Protein AF-A0A4Q3RKH5-F1 (afdb_monomer_lite)

Foldseek 3Di:
DDVVVVVVVVVVVVPPPPPPDLDFCQNVVQQAAKAKAFEEEPCAGDFQKWKDLVPDIDTAHNRRMDI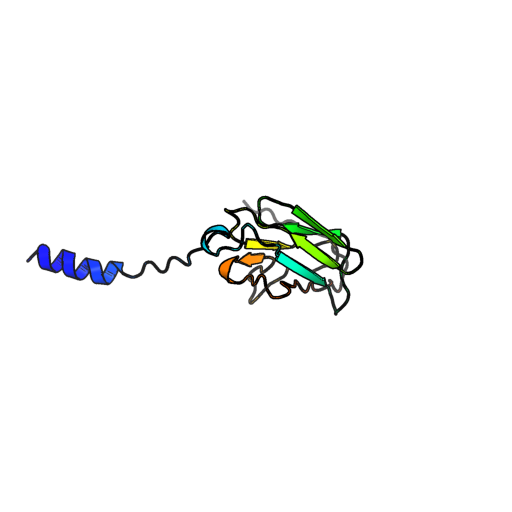DRHHRGRQKIFTDADWQWDFDDDPNHGDRIDTSVRGDRVDHPYHYIYGDPDGDPDDDDDDDD

Structure (mmCIF, N/CA/C/O backbone):
data_AF-A0A4Q3RKH5-F1
#
_entry.id   AF-A0A4Q3RKH5-F1
#
loop_
_atom_site.group_PDB
_atom_site.id
_atom_site.type_symbol
_atom_site.label_atom_id
_atom_site.label_alt_id
_atom_site.label_comp_id
_atom_site.label_asym_id
_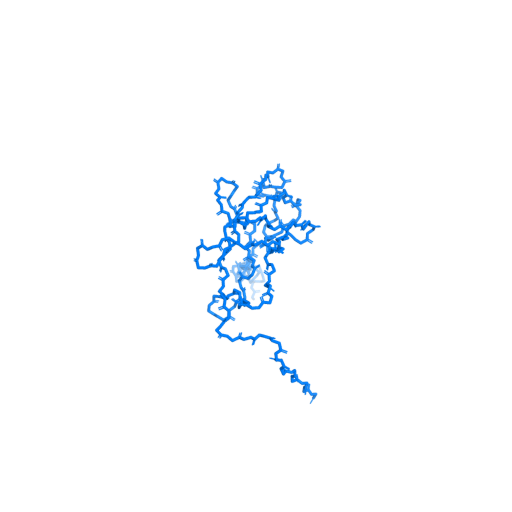atom_site.label_entity_id
_atom_site.label_seq_id
_atom_site.pdbx_PDB_ins_code
_atom_site.Cartn_x
_atom_site.Cartn_y
_atom_site.Cartn_z
_atom_site.occupancy
_atom_site.B_iso_or_equiv
_atom_site.auth_seq_id
_atom_site.auth_comp_id
_atom_site.auth_asym_id
_atom_site.auth_atom_id
_atom_site.pdbx_PDB_model_num
ATOM 1 N N . MET A 1 1 ? -8.324 8.980 -57.885 1.00 54.09 1 MET A N 1
ATOM 2 C CA . MET A 1 1 ? -7.985 9.160 -56.451 1.00 54.09 1 MET A CA 1
ATOM 3 C C . MET A 1 1 ? -6.604 8.574 -56.163 1.00 54.09 1 MET A C 1
ATOM 5 O O . MET A 1 1 ? -6.360 7.418 -56.488 1.00 54.09 1 MET A O 1
ATOM 9 N N . GLN A 1 2 ? -5.675 9.365 -55.615 1.00 62.34 2 GLN A N 1
ATOM 10 C CA . GLN A 1 2 ? -4.281 8.953 -55.390 1.00 62.34 2 GLN A CA 1
ATOM 11 C C . GLN A 1 2 ? -4.134 8.189 -54.063 1.00 62.34 2 GLN A C 1
ATOM 13 O O . GLN A 1 2 ? -3.967 8.795 -53.007 1.00 62.34 2 GLN A O 1
ATOM 18 N N . ARG A 1 3 ? -4.151 6.848 -54.126 1.00 76.06 3 ARG A N 1
ATOM 19 C CA . ARG A 1 3 ? -4.027 5.933 -52.966 1.00 76.06 3 ARG A CA 1
ATOM 20 C C . ARG A 1 3 ? -2.824 6.239 -52.057 1.00 76.06 3 ARG A C 1
ATOM 22 O O . ARG A 1 3 ? -2.909 6.048 -50.851 1.00 76.06 3 ARG A O 1
ATOM 29 N N . ARG A 1 4 ? -1.731 6.780 -52.612 1.00 74.75 4 ARG A N 1
ATOM 30 C CA . ARG A 1 4 ? -0.547 7.204 -51.840 1.00 74.75 4 ARG A CA 1
ATOM 31 C C . ARG A 1 4 ? -0.826 8.390 -50.910 1.00 74.75 4 ARG A C 1
ATOM 33 O O . ARG A 1 4 ? -0.413 8.350 -49.760 1.00 74.75 4 ARG A O 1
ATOM 40 N N . LYS A 1 5 ? -1.580 9.396 -51.367 1.00 69.69 5 LYS A N 1
ATOM 41 C CA . LYS A 1 5 ? -1.965 10.548 -50.531 1.00 69.69 5 LYS A CA 1
ATOM 42 C C . LYS A 1 5 ? -2.997 10.163 -49.465 1.00 69.69 5 LYS A C 1
ATOM 44 O O . LYS A 1 5 ? -2.983 10.716 -48.371 1.00 69.69 5 LYS A O 1
ATOM 49 N N . PHE A 1 6 ? -3.848 9.177 -49.759 1.00 69.88 6 PHE A N 1
ATOM 50 C CA . PHE A 1 6 ? -4.798 8.616 -48.793 1.00 69.88 6 PHE A CA 1
ATOM 51 C C . PHE A 1 6 ? -4.089 7.890 -47.636 1.00 69.88 6 PHE A C 1
ATOM 53 O O . PHE A 1 6 ? -4.378 8.161 -46.481 1.00 69.88 6 PHE A O 1
ATOM 60 N N . LEU A 1 7 ? -3.093 7.040 -47.916 1.00 71.12 7 LEU A N 1
ATOM 61 C CA . LEU A 1 7 ? -2.324 6.374 -46.854 1.00 71.12 7 LEU A CA 1
ATOM 62 C C . LEU A 1 7 ? -1.442 7.350 -46.055 1.00 71.12 7 LEU A C 1
ATOM 64 O O . LEU A 1 7 ? -1.333 7.216 -44.840 1.00 71.12 7 LEU A O 1
ATOM 68 N N . GLN A 1 8 ? -0.862 8.363 -46.709 1.00 60.84 8 GLN A N 1
ATOM 69 C CA . GLN A 1 8 ? -0.100 9.415 -46.020 1.00 60.84 8 GLN A CA 1
ATOM 70 C C . GLN A 1 8 ? -0.975 10.271 -45.091 1.00 60.84 8 GLN A C 1
ATOM 72 O O . GLN A 1 8 ? -0.523 10.645 -44.014 1.00 60.84 8 GLN A O 1
ATOM 77 N N . SER A 1 9 ? -2.222 10.561 -45.475 1.00 60.59 9 SER A N 1
ATOM 78 C CA . SER A 1 9 ? -3.174 11.284 -44.614 1.00 60.59 9 SER A CA 1
ATOM 79 C C . SER A 1 9 ? -3.758 10.403 -43.506 1.00 60.59 9 SER A C 1
ATOM 81 O O . SER A 1 9 ? -4.001 10.897 -42.408 1.00 60.59 9 SER A O 1
ATOM 83 N N . LEU A 1 10 ? -3.904 9.094 -43.738 1.00 61.69 10 LEU A N 1
ATOM 84 C CA . LEU A 1 10 ? -4.350 8.146 -42.716 1.00 61.69 10 LEU A CA 1
ATOM 85 C C . LEU A 1 10 ? -3.316 7.977 -41.587 1.00 61.69 10 LEU A C 1
ATOM 87 O O . LEU A 1 10 ? -3.710 7.875 -40.431 1.00 61.69 10 LEU A O 1
ATOM 91 N N . ALA A 1 11 ? -2.014 8.045 -41.891 1.00 58.56 11 ALA A N 1
ATOM 92 C CA . ALA A 1 11 ? -0.938 7.975 -40.893 1.00 58.56 11 ALA A CA 1
ATOM 93 C C . ALA A 1 11 ? -0.992 9.109 -39.845 1.00 58.56 11 ALA A C 1
ATOM 95 O O . ALA A 1 11 ? -0.662 8.887 -38.681 1.00 58.56 11 ALA A O 1
ATOM 96 N N . TRP A 1 12 ? -1.451 10.303 -40.238 1.00 58.88 12 TRP A N 1
ATOM 97 C CA . TRP A 1 12 ? -1.672 11.431 -39.322 1.00 58.88 12 TRP A CA 1
ATOM 98 C C . TRP A 1 12 ? -2.938 11.266 -38.470 1.00 58.88 12 TRP A C 1
ATOM 100 O O . TRP A 1 12 ? -2.968 11.719 -37.330 1.00 58.88 12 TRP A O 1
ATOM 110 N N . LEU A 1 13 ? -3.959 10.575 -38.987 1.00 57.62 13 LEU A N 1
ATOM 111 C CA . LEU A 1 13 ? -5.198 10.275 -38.257 1.00 57.62 13 LEU A CA 1
ATOM 112 C C . LEU A 1 13 ? -5.047 9.096 -37.281 1.00 57.62 13 LEU A C 1
ATOM 114 O O . LEU A 1 13 ? -5.731 9.057 -36.264 1.00 57.62 13 LEU A O 1
ATOM 118 N N . THR A 1 14 ? -4.119 8.166 -37.530 1.00 55.62 14 THR A N 1
ATOM 119 C CA . THR A 1 14 ? -3.803 7.047 -36.619 1.00 55.62 14 THR A CA 1
ATOM 120 C C . THR A 1 14 ? -2.768 7.390 -35.541 1.00 55.62 14 THR A C 1
ATOM 122 O O . THR A 1 14 ? -2.452 6.543 -34.711 1.00 55.62 14 THR A O 1
ATOM 125 N N . GLY A 1 15 ? -2.237 8.619 -35.522 1.00 54.66 15 GLY A N 1
ATOM 126 C CA . GLY A 1 15 ? -1.244 9.089 -34.542 1.00 54.66 15 GLY A CA 1
ATOM 127 C C . GLY A 1 15 ? -1.768 9.259 -33.107 1.00 54.66 15 GLY A C 1
ATOM 128 O O . GLY A 1 15 ? -1.035 9.722 -32.239 1.00 54.66 15 GLY A O 1
ATOM 129 N N . GLY A 1 16 ? -3.024 8.896 -32.845 1.00 56.50 16 GLY A N 1
ATOM 130 C CA . GLY A 1 16 ? -3.683 8.996 -31.545 1.00 56.50 16 GLY A CA 1
ATOM 131 C C . GLY A 1 16 ? -3.713 7.683 -30.766 1.00 56.50 16 GLY A C 1
ATOM 132 O O . GLY A 1 16 ? -4.767 7.314 -30.261 1.00 56.50 16 GLY A O 1
ATOM 133 N N . LEU A 1 17 ? -2.598 6.957 -30.654 1.00 54.00 17 LEU A N 1
ATOM 134 C CA . LEU A 1 17 ? -2.495 5.903 -29.642 1.00 54.00 17 LEU A CA 1
ATOM 135 C C . LEU A 1 17 ? -1.921 6.527 -28.361 1.00 54.00 17 LEU A C 1
ATOM 137 O O . LEU A 1 17 ? -0.721 6.456 -28.103 1.00 54.00 17 LEU A O 1
ATOM 141 N N . PHE A 1 18 ? -2.776 7.159 -27.551 1.00 52.81 18 PHE A N 1
ATOM 142 C CA . PHE A 1 18 ? -2.429 7.513 -26.170 1.00 52.81 18 PHE A CA 1
ATOM 143 C C . PHE A 1 18 ? -2.380 6.229 -25.333 1.00 52.81 18 PHE A C 1
ATOM 145 O O . PHE A 1 18 ? -3.264 5.952 -24.529 1.00 52.81 18 PHE A O 1
ATOM 152 N N . ILE A 1 19 ? -1.357 5.401 -25.543 1.00 54.47 19 ILE A N 1
ATOM 153 C CA . ILE A 1 19 ? -1.061 4.308 -24.620 1.00 54.47 19 ILE A CA 1
ATOM 154 C C . ILE A 1 19 ? -0.525 4.972 -23.357 1.00 54.47 19 ILE A C 1
ATOM 156 O O . ILE A 1 19 ? 0.624 5.418 -23.328 1.00 54.47 19 ILE A O 1
ATOM 160 N N . THR A 1 20 ? -1.343 5.073 -22.311 1.00 55.75 20 THR A N 1
ATOM 161 C CA . THR A 1 20 ? -0.832 5.318 -20.961 1.00 55.75 20 THR A CA 1
ATOM 162 C C . THR A 1 20 ? 0.043 4.116 -20.614 1.00 55.75 20 THR A C 1
ATOM 164 O O . THR A 1 20 ? -0.450 3.069 -20.204 1.00 55.75 20 THR A O 1
ATOM 167 N N . ARG A 1 21 ? 1.344 4.204 -20.909 1.00 66.62 21 ARG A N 1
ATOM 168 C CA . ARG A 1 21 ? 2.271 3.093 -20.702 1.00 66.62 21 ARG A CA 1
ATOM 169 C C . ARG A 1 21 ? 2.463 2.885 -19.205 1.00 66.62 21 ARG A C 1
ATOM 171 O O . ARG A 1 21 ? 3.207 3.633 -18.581 1.00 66.62 21 ARG A O 1
ATOM 178 N N . CYS A 1 22 ? 1.842 1.846 -18.653 1.00 79.31 22 CYS A N 1
ATOM 179 C CA . CYS A 1 22 ? 2.293 1.254 -17.399 1.00 79.31 22 CYS A CA 1
ATOM 180 C C . CYS A 1 22 ? 3.735 0.777 -17.613 1.00 79.31 22 CYS A C 1
ATOM 182 O O . CYS A 1 22 ? 3.975 -0.187 -18.340 1.00 79.31 22 CYS A O 1
ATOM 184 N N . THR A 1 23 ? 4.696 1.514 -17.060 1.00 87.25 23 THR A N 1
ATOM 185 C CA . THR A 1 23 ? 6.123 1.238 -17.255 1.00 87.25 23 THR A CA 1
ATOM 186 C C . THR A 1 23 ? 6.617 0.346 -16.113 1.00 87.25 23 THR A C 1
ATOM 188 O O . THR A 1 23 ? 6.400 0.705 -14.953 1.00 87.25 23 THR A O 1
ATOM 191 N N . PRO A 1 24 ? 7.247 -0.810 -16.399 1.00 92.62 24 PRO A N 1
ATOM 192 C CA . PRO A 1 24 ? 7.700 -1.726 -15.358 1.00 92.62 24 PRO A CA 1
ATOM 193 C C . PRO A 1 24 ? 8.867 -1.136 -14.558 1.00 92.62 24 PRO A C 1
ATOM 195 O O . PRO A 1 24 ? 9.647 -0.329 -15.074 1.00 92.62 24 PRO A O 1
ATOM 198 N N . ALA A 1 25 ? 9.026 -1.582 -13.312 1.00 90.44 25 ALA A N 1
ATOM 199 C CA . ALA A 1 25 ? 10.037 -1.100 -12.374 1.00 90.44 25 ALA A CA 1
ATOM 200 C C . ALA A 1 25 ? 11.464 -1.175 -12.941 1.00 90.44 25 ALA A C 1
ATOM 202 O O . ALA A 1 25 ? 12.263 -0.264 -12.717 1.00 90.44 25 ALA A O 1
ATOM 203 N N . LYS A 1 26 ? 11.783 -2.207 -13.732 1.00 93.56 26 LYS A N 1
ATOM 204 C CA . LYS A 1 26 ? 13.085 -2.340 -14.403 1.00 93.56 26 LYS A CA 1
ATOM 205 C C . LYS A 1 26 ? 13.368 -1.202 -15.378 1.00 93.56 26 LYS A C 1
ATOM 207 O O . LYS A 1 26 ? 14.471 -0.668 -15.385 1.00 93.56 26 LYS A O 1
ATOM 212 N N . ALA A 1 27 ? 12.384 -0.809 -16.185 1.00 89.12 27 ALA A N 1
ATOM 213 C CA . ALA A 1 27 ? 12.549 0.269 -17.162 1.00 89.12 27 ALA A CA 1
ATOM 214 C C . ALA A 1 27 ? 12.725 1.647 -16.495 1.00 89.12 27 ALA A C 1
ATOM 216 O O . ALA A 1 27 ? 13.255 2.566 -17.113 1.00 89.12 27 ALA A O 1
ATOM 217 N N . LEU A 1 28 ? 12.322 1.769 -15.229 1.00 87.94 28 LEU A N 1
ATOM 218 C CA . LEU A 1 28 ? 12.488 2.961 -14.397 1.00 87.94 28 LEU A CA 1
ATOM 219 C C . LEU A 1 28 ? 13.720 2.886 -13.476 1.00 87.94 28 LEU A C 1
ATOM 221 O O . LEU A 1 28 ? 13.928 3.789 -12.673 1.00 87.94 28 LEU A O 1
ATOM 225 N N . ASN A 1 29 ? 14.533 1.825 -13.570 1.00 88.38 29 ASN A N 1
ATOM 226 C CA . ASN A 1 29 ? 15.659 1.543 -12.667 1.00 88.38 29 ASN A CA 1
ATOM 227 C C . ASN A 1 29 ? 15.264 1.473 -11.175 1.00 88.38 29 ASN A C 1
ATOM 229 O O . ASN A 1 29 ? 16.063 1.775 -10.289 1.00 88.38 29 ASN A O 1
ATOM 233 N N . ILE A 1 30 ? 14.030 1.053 -10.884 1.00 88.31 30 ILE A N 1
ATOM 234 C CA . ILE A 1 30 ? 13.509 0.890 -9.519 1.00 88.31 30 ILE A CA 1
ATOM 235 C C . ILE A 1 30 ? 13.762 -0.534 -8.997 1.00 88.31 30 ILE A C 1
ATOM 237 O O . ILE A 1 30 ? 14.021 -0.710 -7.812 1.00 88.31 30 ILE A O 1
ATOM 241 N N . SER A 1 31 ? 13.757 -1.551 -9.868 1.00 80.44 31 SER A N 1
ATOM 242 C CA . SER A 1 31 ? 13.687 -2.985 -9.514 1.00 80.44 31 SER A CA 1
ATOM 243 C C . SER A 1 31 ? 14.935 -3.634 -8.886 1.00 80.44 31 SER A C 1
ATOM 245 O O . SER A 1 31 ? 15.158 -4.836 -9.010 1.00 80.44 31 SER A O 1
ATOM 247 N N . GLY A 1 32 ? 15.793 -2.838 -8.266 1.00 87.00 32 GLY A N 1
ATOM 248 C CA . GLY A 1 32 ? 16.924 -3.280 -7.446 1.00 87.00 32 GLY A CA 1
ATOM 249 C C . GLY A 1 32 ? 17.154 -2.363 -6.246 1.00 87.00 32 GLY A C 1
ATOM 250 O O . GLY A 1 32 ? 18.101 -2.554 -5.490 1.00 87.00 32 GLY A O 1
ATOM 251 N N . ASN A 1 33 ? 16.286 -1.366 -6.080 1.00 92.75 33 ASN A N 1
ATOM 252 C CA . ASN A 1 33 ? 16.314 -0.414 -4.995 1.00 92.75 33 ASN A CA 1
ATOM 253 C C . ASN A 1 33 ? 15.144 -0.685 -4.055 1.00 92.75 33 ASN A C 1
ATOM 255 O O . ASN A 1 33 ? 14.064 -1.109 -4.468 1.00 92.75 33 ASN A O 1
ATOM 259 N N . THR A 1 34 ? 15.354 -0.398 -2.780 1.00 96.19 34 THR A N 1
ATOM 260 C CA . THR A 1 34 ? 14.321 -0.557 -1.766 1.00 96.19 34 THR A CA 1
ATOM 261 C C . THR A 1 34 ? 13.337 0.604 -1.827 1.00 96.19 34 THR A C 1
ATOM 263 O O . THR A 1 34 ? 13.714 1.750 -1.588 1.00 96.19 34 THR A O 1
ATOM 266 N N . VAL A 1 35 ? 12.066 0.304 -2.083 1.00 96.50 35 VAL A N 1
ATOM 267 C CA . VAL A 1 35 ? 10.969 1.260 -1.937 1.00 96.50 35 VAL A CA 1
ATOM 268 C C . VAL A 1 35 ? 10.438 1.195 -0.513 1.00 96.50 35 VAL A C 1
ATOM 270 O O . VAL A 1 35 ? 10.158 0.118 0.015 1.00 96.50 35 VAL A O 1
ATOM 273 N N . GLN A 1 36 ? 10.295 2.362 0.106 1.00 97.44 36 GLN A N 1
ATOM 274 C CA . GLN A 1 36 ? 9.840 2.501 1.484 1.00 97.44 36 GLN A CA 1
ATOM 275 C C . GLN A 1 36 ? 8.643 3.440 1.559 1.00 97.44 36 GLN A C 1
ATOM 277 O O . GLN A 1 36 ? 8.445 4.307 0.702 1.00 97.44 36 GLN A O 1
ATOM 282 N N . GLY A 1 37 ? 7.855 3.265 2.608 1.00 97.75 37 GLY A N 1
ATOM 283 C CA . GLY A 1 37 ? 6.734 4.130 2.923 1.00 97.75 37 GLY A CA 1
ATOM 284 C C . GLY A 1 37 ? 6.068 3.717 4.224 1.00 97.75 37 GLY A C 1
ATOM 285 O O . GLY A 1 37 ? 6.473 2.762 4.892 1.00 97.75 37 GLY A O 1
ATOM 286 N N . THR A 1 38 ? 5.022 4.450 4.562 1.00 98.19 38 THR A N 1
ATOM 287 C CA . THR A 1 38 ? 4.186 4.237 5.734 1.00 98.19 38 THR A CA 1
ATOM 288 C C . THR A 1 38 ? 2.736 4.106 5.291 1.00 98.19 38 THR A C 1
ATOM 290 O O . THR A 1 38 ? 2.267 4.855 4.433 1.00 98.19 38 THR A O 1
ATOM 293 N N . VAL A 1 39 ? 2.026 3.150 5.881 1.00 98.25 39 VAL A N 1
ATOM 294 C CA . VAL A 1 39 ? 0.570 3.089 5.844 1.00 98.25 39 VAL A CA 1
ATOM 295 C C . VAL A 1 39 ? 0.044 3.639 7.161 1.00 98.25 39 VAL A C 1
ATOM 297 O O . VAL A 1 39 ? 0.376 3.129 8.236 1.00 98.25 39 VAL A O 1
ATOM 300 N N . SER A 1 40 ? -0.757 4.691 7.084 1.00 97.88 40 SER A N 1
ATOM 301 C CA . SER A 1 40 ? -1.306 5.389 8.243 1.00 97.88 40 SER A CA 1
ATOM 302 C C . SER A 1 40 ? -2.780 5.713 8.063 1.00 97.88 40 SER A C 1
ATOM 304 O O . SER A 1 40 ? -3.315 5.634 6.963 1.00 97.88 40 SER A O 1
ATOM 306 N N . ALA A 1 41 ? -3.438 6.045 9.166 1.00 97.19 41 ALA A N 1
ATOM 307 C CA . ALA A 1 41 ? -4.755 6.652 9.173 1.00 97.19 41 ALA A CA 1
ATOM 308 C C . ALA A 1 41 ? -4.818 7.707 10.272 1.00 97.19 41 ALA A C 1
ATOM 310 O O . ALA A 1 41 ? -4.440 7.441 11.419 1.00 97.19 41 ALA A O 1
ATOM 311 N N . ASN A 1 42 ? -5.289 8.903 9.925 1.00 94.94 42 ASN A N 1
ATOM 312 C CA . ASN A 1 42 ? -5.355 10.059 10.818 1.00 94.94 42 ASN A CA 1
ATOM 313 C C . ASN A 1 42 ? -4.004 10.329 11.512 1.00 94.94 42 ASN A C 1
ATOM 315 O O . ASN A 1 42 ? -3.943 10.603 12.711 1.00 94.94 42 ASN A O 1
ATOM 319 N N . GLY A 1 43 ? -2.901 10.178 10.768 1.00 94.50 43 GLY A N 1
ATOM 320 C CA . GLY A 1 43 ? -1.537 10.370 11.278 1.00 94.50 43 GLY A CA 1
ATOM 321 C C . GLY A 1 43 ? -0.997 9.252 12.184 1.00 94.50 43 GLY A C 1
ATOM 322 O O . GLY A 1 43 ? 0.121 9.365 12.688 1.00 94.50 43 GLY A O 1
ATOM 323 N N . LYS A 1 44 ? -1.742 8.158 12.393 1.00 97.00 44 LYS A N 1
ATOM 324 C CA . LYS A 1 44 ? -1.285 6.982 13.148 1.00 97.00 44 LYS A CA 1
ATOM 325 C C . LYS A 1 44 ? -0.907 5.848 12.199 1.00 97.00 44 LYS A C 1
ATOM 327 O O . LYS A 1 44 ? -1.718 5.426 11.384 1.00 97.00 44 LYS A O 1
ATOM 332 N N . GLY A 1 45 ? 0.306 5.318 12.339 1.00 97.75 45 GLY A N 1
ATOM 333 C CA . GLY A 1 45 ? 0.762 4.160 11.568 1.00 97.75 45 GLY A CA 1
ATOM 334 C C . GLY A 1 45 ? -0.036 2.887 11.865 1.00 97.75 45 GLY A C 1
ATOM 335 O O . GLY A 1 45 ? -0.376 2.615 13.021 1.00 97.75 45 GLY A O 1
ATOM 336 N N . LEU A 1 46 ? -0.315 2.104 10.824 1.00 98.25 46 LEU A N 1
ATOM 337 C CA . LEU A 1 46 ? -1.140 0.899 10.888 1.00 98.25 46 LEU A CA 1
ATOM 338 C C . LEU A 1 46 ? -0.296 -0.362 10.750 1.00 98.25 46 LEU A C 1
ATOM 340 O O . LEU A 1 46 ? 0.379 -0.550 9.745 1.00 98.25 46 LEU A O 1
ATOM 344 N N . LYS A 1 47 ? -0.355 -1.236 11.754 1.00 98.19 47 LYS A N 1
ATOM 345 C CA . LYS A 1 47 ? 0.386 -2.501 11.801 1.00 98.19 47 LYS A CA 1
ATOM 346 C C . LYS A 1 47 ? -0.281 -3.579 10.941 1.00 98.19 47 LYS A C 1
ATOM 348 O O . LYS A 1 47 ? -1.503 -3.628 10.874 1.00 98.19 47 LYS A O 1
ATOM 353 N N . ASP A 1 48 ? 0.536 -4.467 10.374 1.00 98.19 48 ASP A N 1
ATOM 354 C CA . ASP A 1 48 ? 0.128 -5.677 9.648 1.00 98.19 48 ASP A CA 1
ATOM 355 C C . ASP A 1 48 ? -0.750 -5.403 8.409 1.00 98.19 48 ASP A C 1
ATOM 357 O O . ASP A 1 48 ? -1.460 -6.284 7.929 1.00 98.19 48 ASP A O 1
ATOM 361 N N . VAL A 1 49 ? -0.672 -4.192 7.850 1.00 98.38 49 VAL A N 1
ATOM 362 C CA . VAL A 1 49 ? -1.278 -3.866 6.557 1.00 98.38 49 VAL A CA 1
ATOM 363 C C . VAL A 1 49 ? -0.390 -4.404 5.448 1.00 98.38 49 VAL A C 1
ATOM 365 O O . VAL A 1 49 ? 0.832 -4.249 5.482 1.00 98.38 49 VAL A O 1
ATOM 368 N N . ILE A 1 50 ? -1.003 -5.036 4.453 1.00 98.38 50 ILE A N 1
ATOM 369 C CA . ILE A 1 50 ? -0.283 -5.672 3.362 1.00 98.38 50 ILE A CA 1
ATOM 370 C C . ILE A 1 50 ? 0.033 -4.656 2.267 1.00 98.38 50 ILE A C 1
ATOM 372 O O . ILE A 1 50 ? -0.841 -3.929 1.795 1.00 98.38 50 ILE A O 1
ATOM 376 N N . VAL A 1 51 ? 1.291 -4.654 1.832 1.00 98.31 51 VAL A N 1
ATOM 377 C CA . VAL A 1 51 ? 1.774 -3.922 0.664 1.00 98.31 51 VAL A CA 1
ATOM 378 C C . VAL A 1 51 ? 2.379 -4.918 -0.318 1.00 98.31 51 VAL A C 1
ATOM 380 O O . VAL A 1 51 ? 3.154 -5.794 0.066 1.00 98.31 51 VAL A O 1
ATOM 383 N N . SER A 1 52 ? 2.014 -4.804 -1.591 1.00 98.25 52 SER A N 1
ATOM 384 C CA . SER A 1 52 ? 2.458 -5.717 -2.645 1.00 98.25 52 SER A CA 1
ATOM 385 C C . SER A 1 52 ? 2.824 -4.958 -3.909 1.00 98.25 52 SER A C 1
ATOM 387 O O . SER A 1 52 ? 2.300 -3.884 -4.161 1.00 98.25 52 SER A O 1
ATOM 389 N N . ASP A 1 53 ? 3.698 -5.514 -4.734 1.00 97.44 53 ASP A N 1
ATOM 390 C CA . ASP A 1 53 ? 3.984 -5.016 -6.083 1.00 97.44 53 ASP A CA 1
ATOM 391 C C . ASP A 1 53 ? 3.371 -5.906 -7.192 1.00 97.44 53 ASP A C 1
ATOM 393 O O . ASP A 1 53 ? 3.678 -5.751 -8.376 1.00 97.44 53 ASP A O 1
ATOM 397 N N . GLY A 1 54 ? 2.511 -6.856 -6.800 1.00 96.56 54 GLY A N 1
ATOM 398 C CA . GLY A 1 54 ? 1.928 -7.887 -7.664 1.00 96.56 54 GLY A CA 1
ATOM 399 C C . GLY A 1 54 ? 2.745 -9.181 -7.763 1.00 96.56 54 GLY A C 1
ATOM 400 O O . GLY A 1 54 ? 2.239 -10.162 -8.300 1.00 96.56 54 GLY A O 1
ATOM 401 N N . TYR A 1 55 ? 3.969 -9.210 -7.226 1.00 97.62 55 TYR A N 1
ATOM 402 C CA . TYR A 1 55 ? 4.864 -10.377 -7.243 1.00 97.62 55 TYR A CA 1
ATOM 403 C C . TYR A 1 55 ? 5.349 -10.751 -5.838 1.00 97.62 55 TYR A C 1
ATOM 405 O O . TYR A 1 55 ? 5.410 -11.922 -5.475 1.00 97.62 55 TYR A O 1
ATOM 413 N N . SER A 1 56 ? 5.679 -9.739 -5.046 1.00 97.00 56 SER A N 1
ATOM 414 C CA . SER A 1 56 ? 6.153 -9.804 -3.672 1.00 97.00 56 SER A CA 1
ATOM 415 C C . SER A 1 56 ? 5.140 -9.153 -2.737 1.00 97.00 56 SER A C 1
ATOM 417 O O . SER A 1 56 ? 4.327 -8.314 -3.139 1.00 97.00 56 SER A O 1
ATOM 419 N N . VAL A 1 57 ? 5.186 -9.546 -1.466 1.00 98.00 57 VAL A N 1
ATOM 420 C CA . VAL A 1 57 ? 4.248 -9.099 -0.434 1.00 98.00 57 VAL A CA 1
ATOM 421 C C . VAL A 1 57 ? 5.007 -8.843 0.864 1.00 98.00 57 VAL A C 1
ATOM 423 O O . VAL A 1 57 ? 5.820 -9.667 1.278 1.00 98.00 57 VAL A O 1
ATOM 426 N N . VAL A 1 58 ? 4.726 -7.715 1.516 1.00 98.50 58 VAL A N 1
ATOM 427 C CA . VAL A 1 58 ? 5.247 -7.366 2.844 1.00 98.50 58 VAL A CA 1
ATOM 428 C C . VAL A 1 58 ? 4.126 -6.843 3.736 1.00 98.50 58 VAL A C 1
ATOM 430 O O . VAL A 1 58 ? 3.144 -6.286 3.250 1.00 98.50 58 VAL A O 1
ATOM 433 N N . ALA A 1 59 ? 4.279 -7.010 5.047 1.00 98.50 59 ALA A N 1
ATOM 434 C CA . ALA A 1 59 ? 3.377 -6.448 6.046 1.00 98.50 59 ALA A CA 1
ATOM 435 C C . ALA A 1 59 ? 4.034 -5.248 6.740 1.00 98.50 59 ALA A C 1
ATOM 437 O O . ALA A 1 59 ? 5.245 -5.248 6.979 1.00 98.50 59 ALA A O 1
ATOM 438 N N . THR A 1 60 ? 3.244 -4.232 7.076 1.00 98.69 60 THR A N 1
ATOM 439 C CA . THR A 1 60 ? 3.729 -3.059 7.806 1.00 98.69 60 THR A CA 1
ATOM 440 C C . THR A 1 60 ? 4.077 -3.376 9.262 1.00 98.69 60 THR A C 1
ATOM 442 O O . THR A 1 60 ? 3.440 -4.194 9.931 1.00 98.69 60 THR A O 1
ATOM 445 N N . ASP A 1 61 ? 5.088 -2.687 9.793 1.00 98.56 61 ASP A N 1
ATOM 446 C CA . ASP A 1 61 ? 5.509 -2.824 11.186 1.00 98.56 61 ASP A CA 1
ATOM 447 C C . ASP A 1 61 ? 4.555 -2.128 12.184 1.00 98.56 61 ASP A C 1
ATOM 449 O O . ASP A 1 61 ? 3.554 -1.516 11.820 1.00 98.56 61 ASP A O 1
ATOM 453 N N . LYS A 1 62 ? 4.878 -2.174 13.487 1.00 98.00 62 LYS A N 1
ATOM 454 C CA . LYS A 1 62 ? 4.082 -1.527 14.557 1.00 98.00 62 LYS A CA 1
ATOM 455 C C . LYS A 1 62 ? 3.869 -0.016 14.367 1.00 98.00 62 LYS A C 1
ATOM 457 O O . LYS A 1 62 ? 2.976 0.540 14.996 1.00 98.00 62 LYS A O 1
ATOM 462 N N . LYS A 1 63 ? 4.716 0.649 13.579 1.00 97.94 63 LYS A N 1
ATOM 463 C CA . LYS A 1 63 ? 4.647 2.081 13.262 1.00 97.94 63 LYS A CA 1
ATOM 464 C C . LYS A 1 63 ? 4.077 2.330 11.860 1.00 97.94 63 LYS A C 1
ATOM 466 O O . LYS A 1 63 ? 4.106 3.466 11.405 1.00 97.94 63 LYS A O 1
ATOM 471 N N . GLY A 1 64 ? 3.561 1.302 11.189 1.00 98.31 64 GLY A N 1
ATOM 472 C CA . GLY A 1 64 ? 2.981 1.392 9.854 1.00 98.31 64 GLY A CA 1
ATOM 473 C C . GLY A 1 64 ? 3.980 1.381 8.708 1.00 98.31 64 GLY A C 1
ATOM 474 O O . GLY A 1 64 ? 3.575 1.557 7.566 1.00 98.31 64 GLY A O 1
ATOM 475 N N . ARG A 1 65 ? 5.272 1.173 8.963 1.00 98.50 65 ARG A N 1
ATOM 476 C CA . ARG A 1 65 ? 6.290 1.267 7.911 1.00 98.50 65 ARG A CA 1
ATOM 477 C C . ARG A 1 65 ? 6.427 -0.039 7.158 1.00 98.50 65 ARG A C 1
ATOM 479 O O . ARG A 1 65 ? 6.378 -1.109 7.764 1.00 98.50 65 ARG A O 1
ATOM 486 N N . TYR A 1 66 ? 6.674 0.060 5.862 1.00 98.44 66 TYR A N 1
ATOM 487 C CA . TYR A 1 66 ? 7.007 -1.066 5.005 1.00 98.44 66 TYR A CA 1
ATOM 488 C C . TYR A 1 66 ? 8.263 -0.769 4.182 1.00 98.44 66 TYR A C 1
ATOM 490 O O . TYR A 1 66 ? 8.652 0.381 3.970 1.00 98.44 66 TYR A O 1
ATOM 498 N N . SER A 1 67 ? 8.891 -1.840 3.712 1.00 97.75 67 SER A N 1
ATOM 499 C CA . SER A 1 67 ? 10.078 -1.808 2.869 1.00 97.75 67 SER A CA 1
ATOM 500 C C . SER A 1 67 ? 10.014 -2.996 1.918 1.00 97.75 67 SER A C 1
ATOM 502 O O . SER A 1 67 ? 9.828 -4.126 2.370 1.00 97.75 67 SER A O 1
ATOM 504 N N . LEU A 1 68 ? 10.100 -2.746 0.613 1.00 96.69 68 LEU A N 1
ATOM 505 C CA . LEU A 1 68 ? 9.958 -3.760 -0.430 1.00 96.69 68 LEU A CA 1
ATOM 506 C C . LEU A 1 68 ? 10.912 -3.441 -1.583 1.00 96.69 68 LEU A C 1
ATOM 508 O O . LEU A 1 68 ? 10.984 -2.300 -2.031 1.00 96.69 68 LEU A O 1
ATOM 512 N N . VAL A 1 69 ? 11.638 -4.446 -2.074 1.00 97.25 69 VAL A N 1
ATOM 513 C CA . VAL A 1 69 ? 12.418 -4.341 -3.317 1.00 97.25 69 VAL A CA 1
ATOM 514 C C . VAL A 1 69 ? 11.511 -4.786 -4.465 1.00 97.25 69 VAL A C 1
ATOM 516 O O . VAL A 1 69 ? 11.132 -5.958 -4.478 1.00 97.25 69 VAL A O 1
ATOM 519 N N . PRO A 1 70 ? 11.124 -3.896 -5.399 1.00 96.75 70 PRO A N 1
ATOM 520 C CA . PRO A 1 70 ? 10.160 -4.261 -6.428 1.00 96.75 70 PRO A CA 1
ATOM 521 C C . PRO A 1 70 ? 10.715 -5.284 -7.412 1.00 96.75 70 PRO A C 1
ATOM 523 O O . PRO A 1 70 ? 11.857 -5.180 -7.865 1.00 96.75 70 PRO A O 1
ATOM 526 N N . HIS A 1 71 ? 9.872 -6.228 -7.809 1.00 97.75 71 HIS A N 1
ATOM 527 C CA . HIS A 1 71 ? 10.142 -7.147 -8.898 1.00 97.75 71 HIS A CA 1
ATOM 528 C C . HIS A 1 71 ? 10.374 -6.366 -10.211 1.00 97.75 71 HIS A C 1
ATOM 530 O O . HIS A 1 71 ? 9.693 -5.366 -10.457 1.00 97.75 71 HIS A O 1
ATOM 536 N N . PRO A 1 72 ? 11.293 -6.806 -11.095 1.00 96.25 72 PRO A N 1
ATOM 537 C CA . PRO A 1 72 ? 11.567 -6.171 -12.392 1.00 96.25 72 PRO A CA 1
ATOM 538 C C . PRO A 1 72 ? 10.339 -5.800 -13.218 1.00 96.25 72 PRO A C 1
ATOM 540 O O . PRO A 1 72 ? 10.297 -4.715 -13.803 1.00 96.25 72 PRO A O 1
ATOM 543 N N . ASP A 1 73 ? 9.336 -6.672 -13.205 1.00 96.31 73 ASP A N 1
ATOM 544 C CA . ASP A 1 73 ? 8.116 -6.538 -14.001 1.00 96.31 73 ASP A CA 1
ATOM 545 C C . ASP A 1 73 ? 6.935 -5.939 -13.219 1.00 96.31 73 ASP A C 1
ATOM 547 O O . ASP A 1 73 ? 5.813 -5.892 -13.727 1.00 96.31 73 ASP A O 1
ATOM 551 N N . ALA A 1 74 ? 7.158 -5.471 -11.986 1.00 96.69 74 ALA A N 1
ATOM 552 C CA . ALA A 1 74 ? 6.142 -4.755 -11.223 1.00 96.69 74 ALA A CA 1
ATOM 553 C C . ALA A 1 74 ? 5.763 -3.450 -11.932 1.00 96.69 74 ALA A C 1
ATOM 555 O O . ALA A 1 74 ? 6.631 -2.686 -12.352 1.00 96.69 74 ALA A O 1
ATOM 556 N N . ILE A 1 75 ? 4.463 -3.173 -12.045 1.00 96.00 75 ILE A N 1
ATOM 557 C CA . ILE A 1 75 ? 3.937 -1.943 -12.668 1.00 96.00 75 ILE A CA 1
ATOM 558 C C . ILE A 1 75 ? 3.283 -0.997 -11.661 1.00 96.00 75 ILE A C 1
ATOM 560 O O . ILE A 1 75 ? 3.071 0.180 -11.962 1.00 96.00 75 ILE A O 1
ATOM 564 N N . ALA A 1 76 ? 2.971 -1.491 -10.463 1.00 96.00 76 ALA A N 1
ATOM 565 C CA . ALA A 1 76 ? 2.347 -0.719 -9.404 1.00 96.00 76 ALA A CA 1
ATOM 566 C C . ALA A 1 76 ? 2.675 -1.293 -8.022 1.00 96.00 76 ALA A C 1
ATOM 568 O O . ALA A 1 76 ? 2.985 -2.471 -7.890 1.00 96.00 76 ALA A O 1
ATOM 569 N N . LEU A 1 77 ? 2.597 -0.432 -7.014 1.00 96.81 77 LEU A N 1
ATOM 570 C CA . LEU A 1 77 ? 2.583 -0.760 -5.594 1.00 96.81 77 LEU A CA 1
ATOM 571 C C . LEU A 1 77 ? 1.140 -0.693 -5.119 1.00 96.81 77 LEU A C 1
ATOM 573 O O . LEU A 1 77 ? 0.488 0.325 -5.316 1.00 96.81 77 LEU A O 1
ATOM 577 N N . PHE A 1 78 ? 0.664 -1.749 -4.489 1.00 97.69 78 PHE A N 1
ATOM 578 C CA . PHE A 1 78 ? -0.686 -1.934 -3.990 1.00 97.69 78 PHE A CA 1
ATOM 579 C C . PHE A 1 78 ? -0.673 -1.944 -2.468 1.00 97.69 78 PHE A C 1
ATOM 581 O O . PHE A 1 78 ? 0.258 -2.468 -1.858 1.00 97.69 78 PHE A O 1
ATOM 588 N N . VAL A 1 79 ? -1.736 -1.424 -1.868 1.00 98.00 79 VAL A N 1
ATOM 589 C CA . VAL A 1 79 ? -2.008 -1.545 -0.437 1.00 98.00 79 VAL A CA 1
ATOM 590 C C . VAL A 1 79 ? -3.333 -2.276 -0.244 1.00 98.00 79 VAL A C 1
ATOM 592 O O . VAL A 1 79 ? -4.303 -2.016 -0.957 1.00 98.00 79 VAL A O 1
ATOM 595 N N . SER A 1 80 ? -3.384 -3.211 0.701 1.00 97.06 80 SER A N 1
ATOM 596 C CA . SER A 1 80 ? -4.639 -3.846 1.104 1.00 97.06 80 SER A CA 1
ATOM 597 C C . SER A 1 80 ? -5.518 -2.877 1.889 1.00 97.06 80 SER A C 1
ATOM 599 O O . SER A 1 80 ? -5.001 -2.044 2.634 1.00 97.06 80 SER A O 1
ATOM 601 N N . THR A 1 81 ? -6.833 -3.058 1.824 1.00 95.38 81 THR A N 1
ATOM 602 C C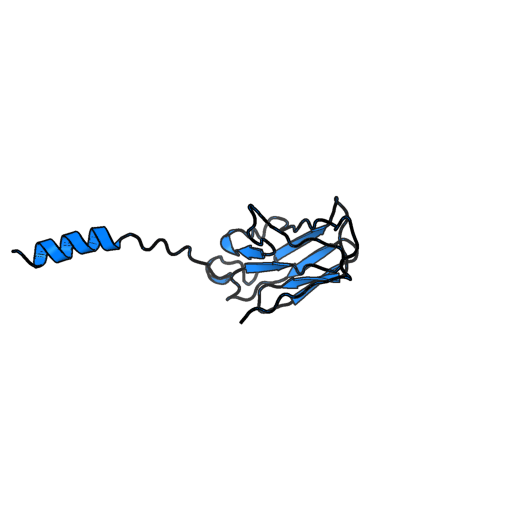A . THR A 1 81 ? -7.784 -2.380 2.713 1.00 95.38 81 THR A CA 1
ATOM 603 C C . THR A 1 81 ? -8.159 -3.329 3.859 1.00 95.38 81 THR A C 1
ATOM 605 O O . THR A 1 81 ? -8.873 -4.299 3.610 1.00 95.38 81 THR A O 1
ATOM 608 N N . PRO A 1 82 ? -7.643 -3.124 5.086 1.00 94.81 82 PRO A N 1
ATOM 609 C CA . PRO A 1 82 ? -8.045 -3.914 6.249 1.00 94.81 82 PRO A CA 1
ATOM 610 C C . PRO A 1 82 ? -9.482 -3.579 6.684 1.00 94.81 82 PRO A C 1
ATOM 612 O O . PRO A 1 82 ? -9.982 -2.497 6.377 1.00 94.81 82 PRO A O 1
ATOM 615 N N . SER A 1 83 ? -10.123 -4.488 7.430 1.00 93.69 83 SER A N 1
ATOM 616 C CA 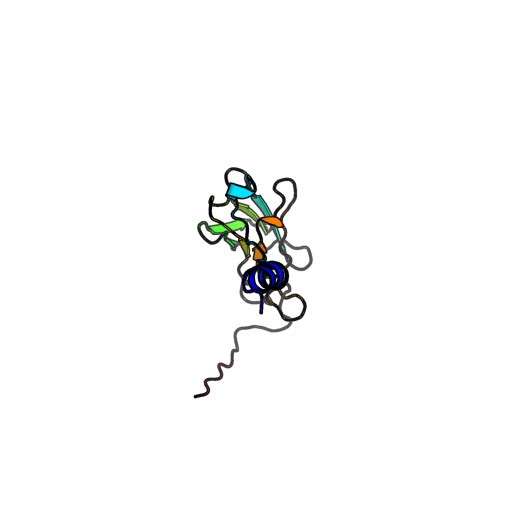. SER A 1 83 ? -11.456 -4.252 8.017 1.00 93.69 83 SER A CA 1
ATOM 617 C C . SER A 1 83 ? -11.465 -2.989 8.883 1.00 93.69 83 SER A C 1
ATOM 619 O O . SER A 1 83 ? -10.483 -2.670 9.565 1.00 93.69 83 SER A O 1
ATOM 621 N N . GLY A 1 84 ? -12.572 -2.252 8.809 1.00 94.69 84 GLY A N 1
ATOM 622 C CA . GLY A 1 84 ? -12.759 -0.965 9.468 1.00 94.69 84 GLY A CA 1
ATOM 623 C C . GLY A 1 84 ? -12.173 0.226 8.703 1.00 94.69 84 GLY A C 1
ATOM 624 O O . GLY A 1 84 ? -12.144 1.329 9.249 1.00 94.69 84 GLY A O 1
ATOM 625 N N . TYR A 1 85 ? -11.717 0.043 7.457 1.00 95.56 85 TYR A N 1
ATOM 626 C CA . TYR A 1 85 ? -11.187 1.116 6.608 1.00 95.56 85 TYR A CA 1
ATOM 627 C C . TYR A 1 85 ? -11.879 1.169 5.247 1.00 95.56 85 TYR A C 1
ATOM 629 O O . TYR A 1 85 ? -12.219 0.155 4.645 1.00 95.56 85 TYR A O 1
ATOM 637 N N . ALA A 1 86 ? -12.062 2.381 4.732 1.00 93.12 86 ALA A N 1
ATOM 638 C CA . ALA A 1 86 ? -12.588 2.617 3.402 1.00 93.12 86 ALA A CA 1
ATOM 639 C C . ALA A 1 86 ? -11.536 2.305 2.330 1.00 93.12 86 ALA A C 1
ATOM 641 O O . ALA A 1 86 ? -10.334 2.538 2.506 1.00 93.12 86 ALA A O 1
ATOM 642 N N . PHE A 1 87 ? -11.997 1.847 1.166 1.00 89.44 87 PHE A N 1
ATOM 643 C CA . PHE A 1 87 ? -11.143 1.763 -0.012 1.00 89.44 87 PHE A CA 1
ATOM 644 C C . PHE A 1 87 ? -10.683 3.162 -0.417 1.00 89.44 87 PHE A C 1
ATOM 646 O O . PHE A 1 87 ? -11.487 4.090 -0.530 1.00 89.44 87 PHE A O 1
ATOM 653 N N . LEU A 1 88 ? -9.387 3.302 -0.690 1.00 90.56 88 LEU A N 1
ATOM 654 C CA . LEU A 1 88 ? -8.853 4.538 -1.243 1.00 90.56 88 LEU A CA 1
ATOM 655 C C . LEU A 1 88 ? -9.533 4.818 -2.574 1.00 90.56 88 LEU A C 1
ATOM 657 O O . LEU A 1 88 ? -9.545 3.955 -3.454 1.00 90.56 88 LEU A O 1
ATOM 661 N N . GLN A 1 89 ? -10.055 6.027 -2.741 1.00 90.94 89 GLN A N 1
ATOM 662 C CA . GLN A 1 89 ? -10.614 6.465 -4.006 1.00 90.94 89 GLN A CA 1
ATOM 663 C C . GLN A 1 89 ? -10.302 7.928 -4.285 1.00 90.94 89 GLN A C 1
ATOM 665 O O . GLN A 1 89 ? -10.178 8.754 -3.387 1.00 90.94 89 GLN A O 1
ATOM 670 N N . GLU A 1 90 ? -10.229 8.249 -5.566 1.00 88.12 90 GLU A N 1
ATOM 671 C CA . GLU A 1 90 ? -10.146 9.608 -6.068 1.00 88.12 90 GLU A CA 1
ATOM 672 C C . GLU A 1 90 ? -11.196 9.741 -7.164 1.00 88.12 90 GLU A C 1
ATOM 674 O O . GLU A 1 90 ? -11.164 9.001 -8.145 1.00 88.12 90 GLU A O 1
ATOM 679 N N . ARG A 1 91 ? -12.150 10.666 -6.994 1.00 89.56 91 ARG A N 1
ATOM 680 C CA . ARG A 1 91 ? -13.249 10.884 -7.956 1.00 89.56 91 ARG A CA 1
ATOM 681 C C . ARG A 1 91 ? -13.997 9.587 -8.307 1.00 89.56 91 ARG A C 1
ATOM 683 O O . ARG A 1 91 ? -14.245 9.308 -9.477 1.00 89.56 91 ARG A O 1
ATOM 690 N N . SER A 1 92 ? -14.317 8.790 -7.287 1.00 87.06 92 SER A N 1
ATOM 691 C CA . SER A 1 92 ? -15.010 7.497 -7.415 1.00 87.06 92 SER A CA 1
ATOM 692 C C . SER A 1 92 ? -14.230 6.402 -8.155 1.00 87.06 92 SER A C 1
ATOM 694 O O . SER A 1 92 ? -14.802 5.383 -8.531 1.00 87.06 92 SER A O 1
ATOM 696 N N . ILE A 1 93 ? -12.923 6.588 -8.362 1.00 87.62 93 ILE A N 1
ATOM 697 C CA . ILE A 1 93 ? -12.024 5.574 -8.919 1.00 87.62 93 ILE A CA 1
ATOM 698 C C . ILE A 1 93 ? -11.140 5.050 -7.796 1.00 87.62 93 ILE A C 1
ATOM 700 O O . ILE A 1 93 ? -10.517 5.838 -7.086 1.00 87.62 93 ILE A O 1
ATOM 704 N N . ALA A 1 94 ? -11.041 3.729 -7.658 1.00 88.75 94 ALA A N 1
ATOM 705 C CA . ALA A 1 94 ? -10.183 3.113 -6.656 1.00 88.75 94 ALA A CA 1
ATOM 706 C C . ALA A 1 94 ? -8.703 3.506 -6.854 1.00 88.75 94 ALA A C 1
ATOM 708 O O . ALA A 1 94 ? -8.148 3.415 -7.949 1.00 88.75 94 ALA A O 1
ATOM 709 N N . ARG A 1 95 ? -8.056 3.922 -5.765 1.00 91.44 95 ARG A N 1
ATOM 710 C CA . ARG A 1 95 ? -6.657 4.369 -5.673 1.00 91.44 95 ARG A CA 1
ATOM 711 C C . ARG A 1 95 ? -5.871 3.587 -4.620 1.00 91.44 95 ARG A C 1
ATOM 713 O O . ARG A 1 95 ? -4.961 4.118 -3.994 1.00 91.44 95 ARG A O 1
ATOM 720 N N . HIS A 1 96 ? -6.176 2.302 -4.454 1.00 94.25 96 HIS A N 1
ATOM 721 C CA . HIS A 1 96 ? -5.416 1.384 -3.593 1.00 94.25 96 HIS A CA 1
ATOM 722 C C . HIS A 1 96 ? -4.038 1.006 -4.182 1.00 94.25 96 HIS A C 1
ATOM 724 O O . HIS A 1 96 ? -3.420 0.034 -3.753 1.00 94.25 96 HIS A O 1
ATOM 730 N N . TYR A 1 97 ? -3.560 1.747 -5.187 1.00 95.19 97 TYR A N 1
ATOM 731 C CA . TYR A 1 97 ? -2.292 1.503 -5.854 1.00 95.19 97 TYR A CA 1
ATOM 732 C C . TYR A 1 97 ? -1.602 2.799 -6.297 1.00 95.19 97 TYR A C 1
ATOM 734 O O . TYR A 1 97 ? -2.242 3.820 -6.560 1.00 95.19 97 TYR A O 1
ATOM 742 N N . ARG A 1 98 ? -0.279 2.733 -6.445 1.00 93.81 98 ARG A N 1
ATOM 743 C CA . ARG A 1 98 ? 0.574 3.747 -7.072 1.00 93.81 98 ARG A CA 1
ATOM 744 C C . ARG A 1 98 ? 1.320 3.101 -8.229 1.00 93.81 98 ARG A C 1
ATOM 746 O O . ARG A 1 98 ? 1.999 2.101 -8.036 1.00 93.81 98 ARG A O 1
ATOM 753 N N . LEU A 1 99 ? 1.206 3.663 -9.430 1.00 94.44 99 LEU A N 1
ATOM 754 C CA . LEU A 1 99 ? 1.998 3.201 -10.574 1.00 94.44 99 LEU A CA 1
ATOM 755 C C . LEU A 1 99 ? 3.489 3.402 -10.297 1.00 94.44 99 LEU A C 1
ATOM 757 O O . LEU A 1 99 ? 3.861 4.425 -9.729 1.00 94.44 99 LEU A O 1
ATOM 761 N N . MET A 1 100 ? 4.336 2.484 -10.765 1.00 94.25 100 MET A N 1
ATOM 762 C CA . MET A 1 100 ? 5.791 2.553 -10.560 1.00 94.25 100 MET A CA 1
ATOM 763 C C . MET A 1 100 ? 6.409 3.846 -11.091 1.00 94.25 100 MET A C 1
ATOM 765 O O . MET A 1 100 ? 7.321 4.388 -10.487 1.00 94.25 100 MET A O 1
ATOM 769 N N . GLN A 1 101 ? 5.857 4.410 -12.166 1.00 92.00 101 GLN A N 1
ATOM 770 C CA . GLN A 1 101 ? 6.281 5.711 -12.700 1.00 92.00 101 GLN A CA 1
ATOM 771 C C . GLN A 1 101 ? 6.069 6.891 -11.734 1.00 92.00 101 GLN A C 1
ATOM 773 O O . GLN A 1 101 ? 6.681 7.938 -11.908 1.00 92.00 101 GLN A O 1
ATOM 778 N N . ASN A 1 102 ? 5.198 6.727 -10.734 1.00 92.38 102 ASN A N 1
ATOM 779 C CA . ASN A 1 102 ? 4.909 7.719 -9.699 1.00 92.38 102 ASN A CA 1
ATOM 780 C C . ASN A 1 102 ? 5.566 7.359 -8.355 1.00 92.38 102 ASN A C 1
ATOM 782 O O . ASN A 1 102 ? 5.297 8.024 -7.355 1.00 92.38 102 ASN A O 1
ATOM 786 N N . VAL A 1 103 ? 6.361 6.287 -8.315 1.00 93.44 103 VAL A N 1
ATOM 787 C CA . VAL A 1 103 ? 7.104 5.851 -7.133 1.00 93.44 103 VAL A CA 1
ATOM 788 C C . VAL A 1 103 ? 8.475 6.507 -7.170 1.00 93.44 103 VAL A C 1
ATOM 790 O O . VAL A 1 103 ? 9.193 6.418 -8.164 1.00 93.44 103 VAL A O 1
ATOM 793 N N . ASP A 1 104 ? 8.839 7.159 -6.074 1.00 90.81 104 ASP A N 1
ATOM 794 C CA . ASP A 1 104 ? 10.140 7.799 -5.910 1.00 90.81 104 ASP A CA 1
ATOM 795 C C . ASP A 1 104 ? 10.911 7.054 -4.820 1.00 90.81 104 ASP A C 1
ATOM 797 O O . ASP A 1 104 ? 10.468 6.976 -3.678 1.00 90.81 104 ASP A O 1
ATOM 801 N N . ILE A 1 105 ? 12.060 6.489 -5.181 1.00 91.38 105 ILE A N 1
ATOM 802 C CA . ILE A 1 105 ? 12.915 5.696 -4.286 1.00 91.38 105 ILE A CA 1
ATOM 803 C C . ILE A 1 105 ? 13.504 6.574 -3.171 1.00 91.38 105 ILE A C 1
ATOM 805 O O . ILE A 1 105 ? 13.786 6.095 -2.077 1.00 91.38 105 ILE A O 1
ATOM 809 N N . SER A 1 106 ? 13.693 7.869 -3.442 1.00 90.06 106 SER A N 1
ATOM 810 C CA . SER A 1 106 ? 14.277 8.821 -2.493 1.00 90.06 106 SER A CA 1
ATOM 811 C C . SER A 1 106 ? 13.267 9.371 -1.483 1.00 90.06 106 SER A C 1
ATOM 813 O O . SER A 1 106 ? 13.663 10.030 -0.521 1.00 90.06 106 SER A O 1
ATOM 815 N N 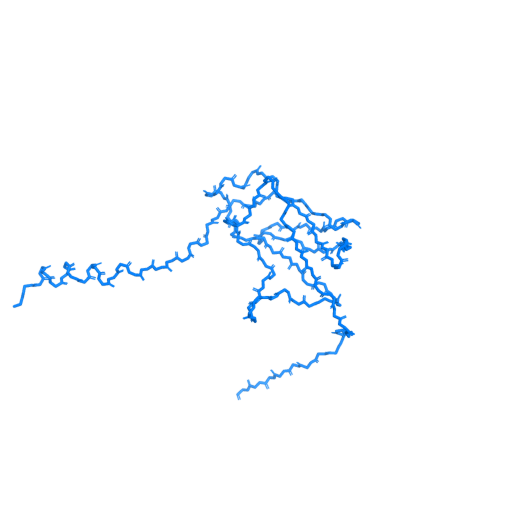. LYS A 1 107 ? 11.969 9.115 -1.690 1.00 93.12 107 LYS A N 1
ATOM 816 C CA . LYS A 1 107 ? 10.879 9.619 -0.850 1.00 93.12 107 LYS A CA 1
ATOM 817 C C . LYS A 1 107 ? 10.080 8.480 -0.235 1.00 93.12 107 LYS A C 1
ATOM 819 O O . LYS A 1 107 ? 10.087 7.349 -0.711 1.00 93.12 107 LYS A O 1
ATOM 824 N N . GLU A 1 108 ? 9.336 8.807 0.814 1.00 91.69 108 GLU A N 1
ATOM 825 C CA . GLU A 1 108 ? 8.370 7.876 1.379 1.00 91.69 108 GLU A CA 1
ATOM 826 C C . GLU A 1 108 ? 7.117 7.785 0.497 1.00 91.69 108 GLU A C 1
ATOM 828 O O . GLU A 1 108 ? 6.455 8.782 0.198 1.00 91.69 108 GLU A O 1
ATOM 833 N N . ASN A 1 109 ? 6.770 6.566 0.092 1.00 96.19 109 ASN A N 1
ATOM 834 C CA . ASN A 1 109 ? 5.634 6.286 -0.781 1.00 96.19 109 ASN A CA 1
ATOM 835 C C . ASN A 1 109 ? 4.388 5.968 0.055 1.00 96.19 109 ASN A C 1
ATOM 837 O O . ASN A 1 109 ? 3.887 4.852 0.066 1.00 96.19 109 ASN A O 1
ATOM 841 N N . ASN A 1 110 ? 3.893 6.959 0.792 1.00 96.62 110 ASN A N 1
ATOM 842 C CA . ASN A 1 110 ? 2.893 6.731 1.837 1.00 96.62 110 ASN A CA 1
ATOM 843 C C . ASN A 1 110 ? 1.486 6.411 1.300 1.00 96.62 110 ASN A C 1
ATOM 845 O O . ASN A 1 110 ? 1.072 6.895 0.237 1.00 96.62 110 ASN A O 1
ATOM 849 N N . PHE A 1 111 ? 0.731 5.632 2.075 1.00 96.44 111 PHE A N 1
ATOM 850 C CA . PHE A 1 111 ? -0.696 5.375 1.879 1.00 96.44 111 PHE A CA 1
ATOM 851 C C . PHE A 1 111 ? -1.466 5.852 3.113 1.00 96.44 111 PHE A C 1
ATOM 853 O O . PHE A 1 111 ? -1.208 5.383 4.218 1.00 96.44 111 PHE A O 1
ATOM 860 N N . GLU A 1 112 ? -2.416 6.765 2.921 1.00 96.50 112 GLU A N 1
ATOM 861 C CA . GLU A 1 112 ? -3.270 7.270 4.001 1.00 96.50 112 GLU A CA 1
ATOM 862 C C . GLU A 1 112 ? -4.656 6.640 3.876 1.00 96.50 112 GLU A C 1
ATOM 864 O O . GLU A 1 112 ? -5.418 7.002 2.981 1.00 96.50 112 GLU A O 1
ATOM 869 N N . LEU A 1 113 ? -4.955 5.668 4.736 1.00 96.56 113 LEU A N 1
ATOM 870 C CA . LEU A 1 113 ? -6.251 5.009 4.817 1.00 96.56 113 LEU A CA 1
ATOM 871 C C . LEU A 1 113 ? -7.244 5.865 5.602 1.00 96.56 113 LEU A C 1
ATOM 873 O O . LEU A 1 113 ? -6.890 6.559 6.553 1.00 96.56 113 LEU A O 1
ATOM 877 N N . GLN A 1 114 ? -8.515 5.757 5.230 1.00 95.38 114 GLN A N 1
ATOM 878 C CA . GLN A 1 114 ? -9.605 6.411 5.938 1.00 95.38 114 GLN A CA 1
ATOM 879 C C . GLN A 1 114 ? -10.347 5.366 6.780 1.00 95.38 114 GLN A C 1
ATOM 881 O O . GLN A 1 114 ? -10.817 4.384 6.207 1.00 95.38 114 GLN A O 1
ATOM 886 N N . PRO A 1 115 ? -10.457 5.529 8.110 1.00 95.56 115 PRO A N 1
ATOM 887 C CA . PRO A 1 115 ? -11.277 4.638 8.922 1.00 95.56 115 PRO A CA 1
ATOM 888 C C . PRO A 1 115 ? -12.756 4.814 8.566 1.00 95.56 115 PRO A C 1
ATOM 890 O O . PRO A 1 115 ? -13.185 5.899 8.168 1.00 95.56 115 PRO A O 1
ATOM 893 N N . LEU A 1 116 ? -13.535 3.748 8.702 1.00 95.19 116 LEU A N 1
ATOM 894 C CA . LEU A 1 116 ? -14.982 3.804 8.540 1.00 95.19 116 LEU A CA 1
ATOM 895 C C . LEU A 1 116 ? -15.642 4.356 9.805 1.00 95.19 116 LEU A C 1
ATOM 897 O O . LEU A 1 116 ? -15.239 4.041 10.923 1.00 95.19 116 LEU A O 1
ATOM 901 N N . ASP A 1 117 ? -16.706 5.135 9.617 1.00 92.69 117 ASP A N 1
ATOM 902 C CA . ASP A 1 117 ? -17.517 5.663 10.725 1.00 92.69 117 ASP A CA 1
ATOM 903 C C . ASP A 1 117 ? -18.404 4.586 11.372 1.00 92.69 117 ASP A C 1
ATOM 905 O O . ASP A 1 117 ? -18.949 4.777 12.459 1.00 92.69 117 ASP A O 1
ATOM 909 N N . ARG A 1 118 ? -18.576 3.454 10.685 1.00 91.44 118 ARG A N 1
ATOM 910 C CA . ARG A 1 118 ? -19.384 2.315 11.113 1.00 91.44 118 ARG A CA 1
ATOM 911 C C . ARG A 1 118 ? -18.648 1.014 10.841 1.00 91.44 118 ARG A C 1
ATOM 913 O O . ARG A 1 118 ? -17.798 0.952 9.956 1.00 91.44 118 ARG A O 1
ATOM 920 N N . ASP A 1 119 ? -19.034 -0.009 11.584 1.00 90.69 119 ASP A N 1
ATOM 921 C CA . ASP A 1 119 ? -18.544 -1.365 11.395 1.00 90.69 119 ASP A CA 1
ATOM 922 C C . ASP A 1 119 ? -18.880 -1.902 9.993 1.00 90.69 119 ASP A C 1
ATOM 924 O O . ASP A 1 119 ? -19.920 -1.561 9.418 1.00 90.69 119 ASP A O 1
ATOM 928 N N . ASP A 1 120 ? -17.988 -2.721 9.440 1.00 90.12 120 ASP A N 1
ATOM 929 C CA . ASP A 1 120 ? -18.092 -3.275 8.089 1.00 90.12 120 ASP A CA 1
ATOM 930 C C . ASP A 1 120 ? -18.454 -4.762 8.061 1.00 90.12 120 ASP A C 1
ATOM 932 O O . ASP A 1 120 ? -18.377 -5.387 7.015 1.00 90.12 120 ASP A O 1
ATOM 936 N N . ASN A 1 121 ? -18.942 -5.326 9.167 1.00 91.88 121 ASN A N 1
ATOM 937 C CA . ASN A 1 121 ? -19.359 -6.731 9.225 1.00 91.88 121 ASN A CA 1
ATOM 938 C C . ASN A 1 121 ? -20.701 -7.032 8.523 1.00 91.88 121 ASN A C 1
ATOM 940 O O . ASN A 1 121 ? -21.072 -8.197 8.371 1.00 91.88 121 ASN A O 1
ATOM 944 N N . GLU A 1 122 ? -21.437 -6.008 8.082 1.00 90.50 122 GLU A N 1
ATOM 945 C CA . GLU A 1 122 ? -22.721 -6.156 7.392 1.00 90.50 122 GLU A CA 1
ATOM 946 C C . GLU A 1 122 ? -22.601 -5.781 5.907 1.00 90.50 122 GLU A C 1
ATOM 948 O O . GLU A 1 122 ? -22.411 -4.618 5.538 1.00 90.50 122 GLU A O 1
ATOM 953 N N . HIS A 1 123 ? -22.755 -6.772 5.026 1.00 88.12 123 HIS A N 1
ATOM 954 C CA . HIS A 1 123 ? -22.680 -6.586 3.577 1.00 88.12 123 HIS A CA 1
ATOM 955 C C . HIS A 1 123 ? -23.912 -7.144 2.869 1.00 88.12 123 HIS A C 1
ATOM 957 O O . HIS A 1 123 ? -24.386 -8.237 3.173 1.00 88.12 123 HIS A O 1
ATOM 963 N N . GLN A 1 124 ? -24.404 -6.406 1.874 1.00 90.75 124 GLN A N 1
ATOM 964 C CA . GLN A 1 124 ? -25.455 -6.862 0.970 1.00 90.75 124 GLN A CA 1
ATOM 965 C C . GLN A 1 124 ? -24.842 -7.131 -0.400 1.00 90.75 124 GLN A C 1
ATOM 967 O O . GLN A 1 124 ? -24.200 -6.259 -0.984 1.00 90.75 124 GLN A O 1
ATOM 972 N N . PHE A 1 125 ? -25.045 -8.339 -0.914 1.00 90.94 125 PHE A N 1
ATOM 973 C CA . PHE A 1 125 ? -24.633 -8.708 -2.260 1.00 90.94 125 PHE A CA 1
ATOM 974 C C . PHE A 1 125 ? -25.867 -8.766 -3.155 1.00 90.94 125 PHE A C 1
ATOM 976 O O . PHE A 1 125 ? -26.819 -9.488 -2.859 1.00 90.94 125 PHE A O 1
ATOM 983 N N . ILE A 1 126 ? -25.863 -7.987 -4.234 1.00 91.00 126 ILE A N 1
ATOM 984 C CA . ILE A 1 126 ? -26.947 -7.985 -5.215 1.00 91.00 126 ILE A CA 1
ATOM 985 C C . ILE A 1 126 ? -26.504 -8.845 -6.392 1.00 91.00 126 ILE A C 1
ATOM 987 O O . ILE A 1 126 ? -25.514 -8.539 -7.054 1.00 91.00 126 ILE A O 1
ATOM 991 N N . ILE A 1 127 ? -27.263 -9.906 -6.656 1.00 92.31 127 ILE A N 1
ATOM 992 C CA . ILE A 1 127 ? -27.127 -10.727 -7.857 1.00 92.31 127 ILE A CA 1
ATOM 993 C C . ILE A 1 127 ? -28.313 -10.408 -8.753 1.00 92.31 127 ILE A C 1
ATOM 995 O O . ILE A 1 127 ? -29.462 -10.494 -8.325 1.00 92.31 127 ILE A O 1
ATOM 999 N N . TRP A 1 128 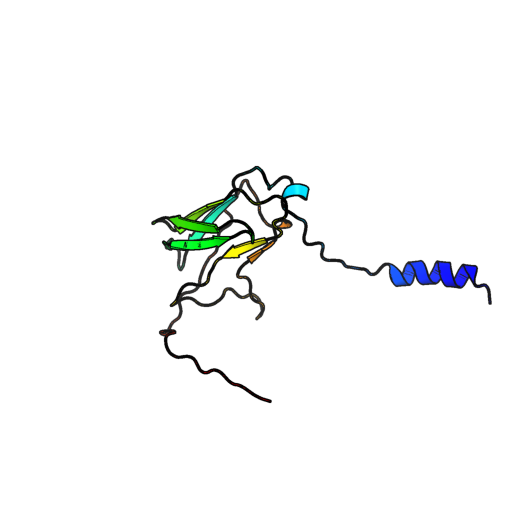? -28.027 -10.054 -9.996 1.00 84.31 128 TRP A N 1
ATOM 1000 C CA . TRP A 1 128 ? -29.020 -9.836 -11.037 1.00 84.31 128 TRP A CA 1
ATOM 1001 C C . TRP A 1 128 ? -28.595 -10.641 -12.272 1.00 84.31 128 TRP A C 1
ATOM 1003 O O . TRP A 1 128 ? -27.406 -10.690 -12.593 1.00 84.31 128 TRP A O 1
ATOM 1013 N N . ALA A 1 129 ? -29.566 -11.311 -12.897 1.00 73.25 129 ALA A N 1
ATOM 1014 C CA . ALA A 1 129 ? -29.442 -12.079 -14.133 1.00 73.25 129 ALA A CA 1
ATOM 1015 C C . ALA A 1 129 ? -30.355 -11.491 -15.217 1.00 73.25 129 ALA A C 1
ATOM 1017 O O . ALA A 1 129 ? -31.441 -10.977 -14.852 1.00 73.25 129 ALA A O 1
#

Radius of gyration: 20.71 Å; chains: 1; bounding box: 46×24×71 Å

pLDDT: mean 88.59, std 13.05, range [52.81, 98.69]

Sequence (129 aa):
MQRRKFLQSLAWLTGGLFITRCTPAKALNISGNTVQGTVSANGKGLKDVIVSDGYSVVATDKKGRYSLVPHPDAIALFVSTPSGYAFLQERSIARHYRLMQNVDISKENNFELQPLDRDDNEHQFIIWA

Secondary structure (DSSP, 8-state):
--HHHHHHHHHHHS----------TTTTT-TTS-EEEEEEETTEE-TT-EEE-SS-EEE--TTSEEEE---TT--EEEE---TTEEPPEETTEE-SEEEGGG--TTS---EEPEEPSS-----------